Protein AF-A0A937HEU7-F1 (afdb_monomer)

Radius of gyration: 14.63 Å; Cα contacts (8 Å, |Δi|>4): 73; chains: 1; bounding box: 28×24×42 Å

Secondary structure (DSSP, 8-state):
----GGG-TT-TT---TT-EEEE--EEE-TTSSS--EEESS----SS-----GGGPEEEE--

Sequence (62 aa):
VALPASLFVHHPDLNFKALQSKANFYKCGDDTSQPHFLSWNEINSPKPDFHRPEFFGSLLFE

Foldseek 3Di:
DDDDPCVPVVCNPDDQAQDKDWAKDWDFDCPDPDTDIDIPFDDPDPDDDRPDSVRTDIDTGD

pLDDT: mean 96.95, std 1.38, range [92.69, 98.62]

Nearest PDB structures (foldseek):
  4jpq-assembly2_B  TM=9.577E-01  e=8.371E-04  Bacteroides uniformis ATCC 8492

Mean predicted aligned error: 2.61 Å

Solvent-accessible surface area (backbone atoms only — not comparable to full-atom values): 4212 Å² total; per-residue (Å²): 140,86,81,66,58,76,72,41,76,95,40,76,83,57,66,60,67,66,31,79,45,71,45,72,52,78,49,75,36,77,91,44,102,68,63,48,80,48,60,75,37,75,70,95,61,100,56,98,68,86,94,44,78,91,40,37,36,84,42,81,38,105

Structure (mmCIF, N/CA/C/O backbone):
data_AF-A0A937HEU7-F1
#
_entry.id   AF-A0A937HEU7-F1
#
loop_
_atom_site.group_PDB
_atom_site.id
_atom_site.type_symbol
_atom_site.label_atom_id
_atom_site.label_alt_id
_atom_site.label_comp_id
_atom_site.label_asym_id
_atom_site.label_entity_id
_atom_site.label_seq_id
_atom_site.pdbx_PDB_ins_code
_atom_site.Cartn_x
_atom_site.Cartn_y
_atom_site.Cartn_z
_atom_site.occupancy
_atom_site.B_iso_or_equiv
_atom_site.auth_seq_id
_atom_site.auth_comp_id
_atom_site.auth_asym_id
_atom_site.auth_atom_id
_atom_site.pdbx_PDB_model_num
ATOM 1 N N . VAL A 1 1 ? 4.792 -12.255 0.543 1.00 92.69 1 VAL A N 1
ATOM 2 C CA . VAL A 1 1 ? 3.852 -12.268 -0.606 1.00 92.69 1 VAL A CA 1
ATOM 3 C C . VAL A 1 1 ? 4.650 -11.950 -1.860 1.00 92.69 1 VAL A C 1
ATOM 5 O O . VAL A 1 1 ? 5.549 -11.127 -1.761 1.00 92.69 1 VAL A O 1
ATOM 8 N N . ALA A 1 2 ? 4.362 -12.594 -2.991 1.00 95.69 2 ALA A N 1
ATOM 9 C CA . ALA A 1 2 ? 4.925 -12.235 -4.294 1.00 95.69 2 ALA A CA 1
ATOM 10 C C . ALA A 1 2 ? 3.797 -11.695 -5.184 1.00 95.69 2 ALA A C 1
ATOM 12 O O . ALA A 1 2 ? 2.751 -12.334 -5.284 1.00 95.69 2 ALA A O 1
ATOM 13 N N . LEU A 1 3 ? 3.993 -10.520 -5.788 1.00 94.25 3 LEU A N 1
ATOM 14 C CA . LEU A 1 3 ? 2.999 -9.845 -6.628 1.00 94.25 3 LEU A CA 1
ATOM 15 C C . LEU A 1 3 ? 3.578 -9.643 -8.038 1.00 94.25 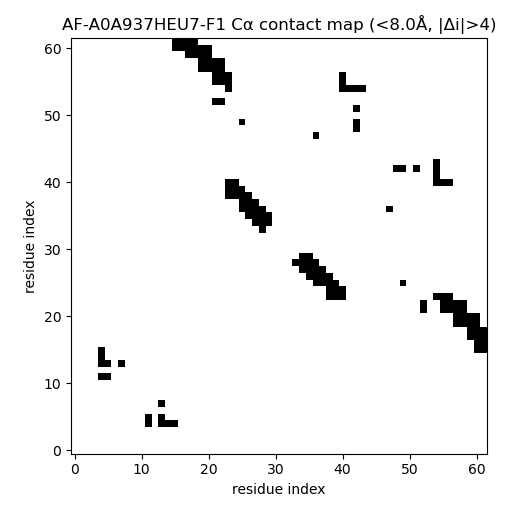3 LEU A C 1
ATOM 17 O O . LEU A 1 3 ? 4.479 -8.821 -8.202 1.00 94.25 3 LEU A O 1
ATOM 21 N N . PRO A 1 4 ? 3.105 -10.382 -9.057 1.00 95.75 4 PRO A N 1
ATOM 22 C CA . PRO A 1 4 ? 3.499 -10.149 -10.444 1.00 95.75 4 PRO A CA 1
ATOM 23 C C . PRO A 1 4 ? 3.045 -8.775 -10.958 1.00 95.75 4 PRO A C 1
ATOM 25 O O . PRO A 1 4 ? 1.942 -8.330 -10.640 1.00 95.75 4 PRO A O 1
ATOM 28 N N . ALA A 1 5 ? 3.842 -8.142 -11.827 1.00 95.88 5 ALA A N 1
ATOM 29 C CA . ALA A 1 5 ? 3.478 -6.875 -12.480 1.00 95.88 5 ALA A CA 1
ATOM 30 C C . ALA A 1 5 ? 2.163 -6.970 -13.277 1.00 95.88 5 ALA A C 1
ATOM 32 O O . ALA A 1 5 ? 1.396 -6.016 -13.342 1.00 95.88 5 ALA A O 1
ATOM 33 N N . SER A 1 6 ? 1.844 -8.156 -13.800 1.00 96.44 6 SER A N 1
ATOM 34 C CA . SER A 1 6 ? 0.607 -8.417 -14.539 1.00 96.44 6 SER A CA 1
ATOM 35 C C . SER A 1 6 ? -0.672 -8.314 -13.697 1.00 96.44 6 SER A C 1
ATOM 37 O O . SER A 1 6 ? -1.760 -8.314 -14.263 1.00 96.44 6 SER A O 1
ATOM 39 N N . LEU A 1 7 ? -0.583 -8.241 -12.360 1.00 96.94 7 LEU A N 1
ATOM 40 C CA . LEU A 1 7 ? -1.757 -8.031 -11.501 1.00 96.94 7 LEU A CA 1
ATOM 41 C C . LEU A 1 7 ? -2.317 -6.605 -11.591 1.00 96.94 7 LEU A C 1
ATOM 43 O O . LEU A 1 7 ? -3.475 -6.373 -11.244 1.00 96.94 7 LEU A O 1
ATOM 47 N N . PHE A 1 8 ? -1.519 -5.641 -12.048 1.00 96.06 8 PHE A N 1
ATOM 48 C CA . PHE A 1 8 ? -1.914 -4.239 -12.120 1.00 96.06 8 PHE A CA 1
ATOM 49 C C . PHE A 1 8 ? -2.690 -3.970 -13.420 1.00 96.06 8 PHE A C 1
ATOM 51 O O . PHE A 1 8 ? -2.165 -3.395 -14.364 1.00 96.06 8 PHE A O 1
ATOM 58 N N . VAL A 1 9 ? -3.966 -4.371 -13.471 1.00 97.50 9 VAL A N 1
ATOM 59 C CA . VAL A 1 9 ? -4.798 -4.368 -14.701 1.00 97.50 9 VAL A CA 1
ATOM 60 C C . VAL A 1 9 ? -4.988 -2.999 -15.366 1.00 97.50 9 VAL A C 1
ATOM 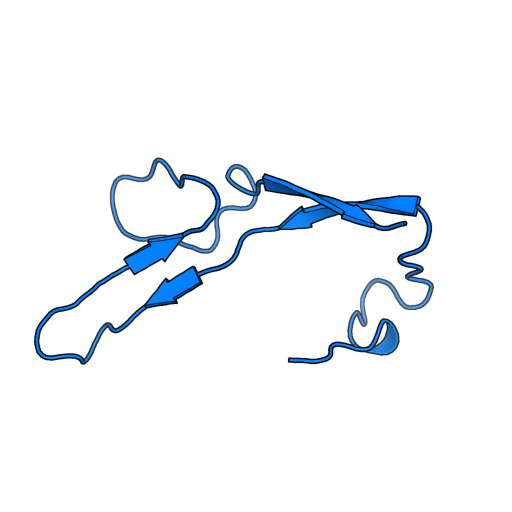62 O O . VAL A 1 9 ? -5.220 -2.926 -16.568 1.00 97.50 9 VAL A O 1
ATOM 65 N N . HIS A 1 10 ? -4.875 -1.908 -14.605 1.00 97.81 10 HIS A N 1
ATOM 66 C CA . HIS A 1 10 ? -4.943 -0.539 -15.133 1.00 97.81 10 HIS A CA 1
ATOM 67 C C . HIS A 1 10 ? -3.590 -0.021 -15.648 1.00 97.81 10 HIS A C 1
ATOM 69 O O . HIS A 1 10 ? -3.525 1.057 -16.232 1.00 97.81 10 HIS A O 1
ATOM 75 N N . HIS A 1 11 ? -2.523 -0.798 -15.451 1.00 95.88 11 HIS A N 1
ATOM 76 C CA . HIS A 1 11 ? -1.158 -0.518 -15.885 1.00 95.88 11 HIS A CA 1
ATOM 77 C C . HIS A 1 11 ? -0.548 -1.785 -16.519 1.00 95.88 11 HIS A C 1
ATOM 79 O O . HIS A 1 11 ? 0.382 -2.364 -15.959 1.00 95.88 11 HIS A O 1
ATOM 85 N N . PRO A 1 12 ? -1.067 -2.246 -17.675 1.00 94.06 12 PRO A N 1
ATOM 86 C CA . PRO A 1 12 ? -0.639 -3.504 -18.296 1.00 94.06 12 PRO A CA 1
ATOM 87 C C . PRO A 1 12 ? 0.847 -3.522 -18.688 1.00 94.06 12 PRO A C 1
ATOM 89 O O . PRO A 1 12 ? 1.462 -4.585 -18.697 1.00 94.06 12 PRO A O 1
ATOM 92 N N . ASP A 1 13 ? 1.431 -2.349 -18.940 1.00 94.88 13 ASP A N 1
ATOM 93 C CA . ASP A 1 13 ? 2.843 -2.176 -19.301 1.00 94.88 13 ASP A CA 1
ATOM 94 C C . ASP A 1 13 ? 3.735 -1.820 -18.092 1.00 94.88 13 ASP A C 1
ATOM 96 O O . ASP A 1 13 ? 4.835 -1.286 -18.256 1.00 94.88 13 ASP A O 1
ATOM 100 N N . LEU A 1 14 ? 3.265 -2.065 -16.859 1.00 95.75 14 LEU A N 1
ATOM 101 C CA . LEU A 1 14 ? 4.009 -1.743 -15.640 1.00 95.75 14 LEU A CA 1
ATOM 102 C C . LEU A 1 14 ? 5.354 -2.477 -15.598 1.00 95.75 14 LEU A C 1
ATOM 104 O O . LEU A 1 14 ? 5.427 -3.706 -15.623 1.00 95.75 14 LEU A O 1
ATOM 108 N N . ASN A 1 15 ? 6.422 -1.703 -15.432 1.00 95.12 15 ASN A N 1
ATOM 109 C CA . ASN A 1 15 ? 7.765 -2.200 -15.188 1.00 95.12 15 ASN A CA 1
ATOM 110 C C . ASN A 1 15 ? 8.297 -1.583 -13.893 1.00 95.12 15 ASN A C 1
ATOM 112 O O . ASN A 1 15 ? 8.240 -0.369 -13.711 1.00 95.12 15 ASN A O 1
ATOM 116 N N . PHE A 1 16 ? 8.805 -2.425 -12.995 1.00 95.19 16 PHE A N 1
ATOM 117 C CA . PHE A 1 16 ? 9.333 -1.980 -11.709 1.00 95.19 16 PHE A CA 1
ATOM 118 C C . PHE A 1 16 ? 10.765 -1.455 -11.788 1.00 95.19 16 PHE A C 1
ATOM 120 O O . PHE A 1 16 ? 11.185 -0.771 -10.868 1.00 95.19 16 PHE A O 1
ATOM 127 N N . LYS A 1 17 ? 11.516 -1.727 -12.858 1.00 95.69 17 LYS A N 1
ATOM 128 C CA . LYS A 1 17 ? 12.918 -1.310 -12.945 1.00 95.69 17 LYS A CA 1
ATOM 129 C C . LYS A 1 17 ? 13.058 0.209 -12.817 1.00 95.69 17 LYS A C 1
ATOM 131 O O . LYS A 1 17 ? 12.460 0.939 -13.608 1.00 95.69 17 LYS A O 1
ATOM 136 N N . ALA A 1 18 ? 13.868 0.668 -11.862 1.00 95.50 18 ALA A N 1
ATOM 137 C CA . ALA A 1 18 ? 14.077 2.088 -11.551 1.00 95.50 18 ALA A CA 1
ATOM 138 C C . ALA A 1 18 ? 12.787 2.889 -11.243 1.00 95.50 18 ALA A C 1
ATOM 140 O O . ALA A 1 18 ? 12.774 4.120 -11.348 1.00 95.50 18 ALA A O 1
ATOM 141 N N . LEU A 1 19 ? 11.681 2.219 -10.892 1.00 96.38 19 LEU A N 1
ATOM 142 C CA . LEU A 1 19 ? 10.396 2.875 -10.668 1.00 96.38 19 LEU A CA 1
ATOM 143 C C . LEU A 1 19 ? 10.378 3.583 -9.309 1.00 96.38 19 LEU A C 1
ATOM 145 O O . LEU A 1 19 ? 10.635 2.977 -8.268 1.00 96.38 19 LEU A O 1
ATOM 149 N N . GLN A 1 20 ? 9.993 4.859 -9.311 1.00 97.25 20 GLN A N 1
ATOM 150 C CA . GLN A 1 20 ? 9.607 5.573 -8.095 1.00 97.25 20 GLN A CA 1
ATOM 151 C C . GLN A 1 20 ? 8.109 5.402 -7.870 1.00 97.25 20 GLN A C 1
ATOM 153 O O . GLN A 1 20 ? 7.291 5.767 -8.713 1.00 97.25 20 GLN A O 1
ATOM 158 N N . SER A 1 21 ? 7.753 4.841 -6.724 1.00 96.69 21 SER A N 1
ATOM 159 C CA . SER A 1 21 ? 6.384 4.508 -6.349 1.00 96.69 21 SER A CA 1
ATOM 160 C C . SER A 1 21 ? 6.052 5.071 -4.968 1.00 96.69 21 SER A C 1
ATOM 162 O O . SER A 1 21 ? 6.936 5.439 -4.191 1.00 96.69 21 SER A O 1
ATOM 164 N N . LYS A 1 22 ? 4.757 5.139 -4.663 1.00 98.19 22 LYS A N 1
ATOM 165 C CA . LYS A 1 22 ? 4.240 5.478 -3.340 1.00 98.19 22 LYS A CA 1
ATOM 166 C C . LYS A 1 22 ? 3.418 4.318 -2.801 1.00 98.19 22 LYS A C 1
ATOM 168 O O . LYS A 1 22 ? 2.517 3.839 -3.487 1.00 98.19 22 LYS A O 1
ATOM 173 N N . ALA A 1 23 ? 3.704 3.891 -1.576 1.00 97.94 23 ALA A N 1
ATOM 174 C CA . ALA A 1 23 ? 2.931 2.857 -0.896 1.00 97.94 23 ALA A CA 1
ATOM 175 C C . ALA A 1 23 ? 3.014 2.985 0.630 1.00 97.94 23 ALA A C 1
ATOM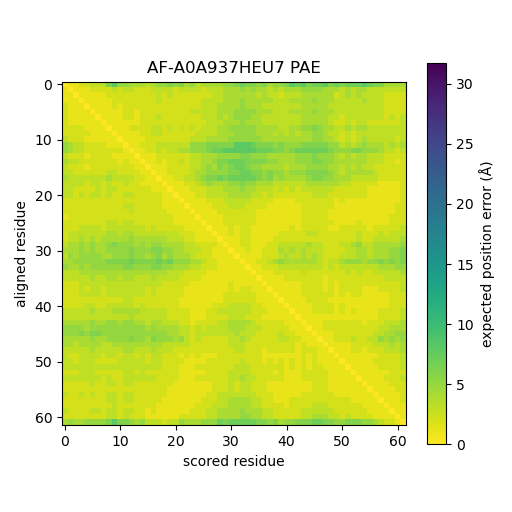 177 O O . ALA A 1 23 ? 3.757 3.799 1.177 1.00 97.94 23 ALA A O 1
ATOM 178 N N . ASN A 1 24 ? 2.265 2.135 1.324 1.00 98.50 24 ASN A N 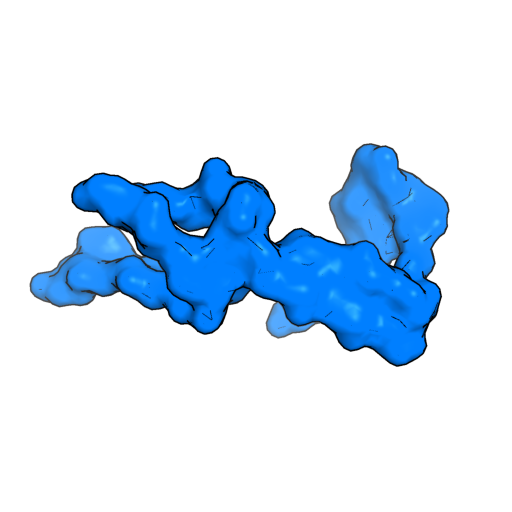1
ATOM 179 C CA . ASN A 1 24 ? 2.402 1.920 2.756 1.00 98.50 24 ASN A CA 1
ATOM 180 C C . ASN A 1 24 ? 2.133 0.434 3.071 1.00 98.50 24 ASN A C 1
ATOM 182 O O . ASN A 1 24 ? 1.626 -0.305 2.224 1.00 98.50 24 ASN A O 1
ATOM 186 N N . PHE A 1 25 ? 2.500 -0.011 4.270 1.00 98.50 25 PHE A N 1
ATOM 187 C CA . PHE A 1 25 ? 2.334 -1.389 4.733 1.00 98.50 25 PHE A CA 1
ATOM 188 C C . PHE A 1 25 ? 1.667 -1.376 6.103 1.00 98.50 25 PHE A C 1
ATOM 190 O O . PHE A 1 25 ? 2.008 -0.541 6.940 1.00 98.50 25 PHE A O 1
ATOM 197 N N . TYR A 1 26 ? 0.734 -2.299 6.337 1.00 98.25 26 TYR A N 1
ATOM 198 C CA . TYR A 1 26 ? -0.165 -2.231 7.489 1.00 98.25 26 TYR A CA 1
ATOM 199 C C . TYR A 1 26 ? -0.206 -3.528 8.291 1.00 98.25 26 TYR A C 1
ATOM 201 O O . TYR A 1 26 ? -0.004 -4.621 7.757 1.00 98.25 26 TYR A O 1
ATOM 209 N N . LYS A 1 27 ? -0.564 -3.401 9.571 1.00 97.69 27 LYS A N 1
ATOM 210 C CA . LYS A 1 27 ? -1.026 -4.503 10.419 1.00 97.69 27 LYS A CA 1
ATOM 211 C C . LYS A 1 27 ? -2.292 -4.067 11.152 1.00 97.69 27 LYS A C 1
ATOM 213 O O . LYS A 1 27 ? -2.294 -3.025 11.799 1.00 97.69 27 LYS A O 1
ATOM 218 N N . CYS A 1 28 ? -3.338 -4.886 11.093 1.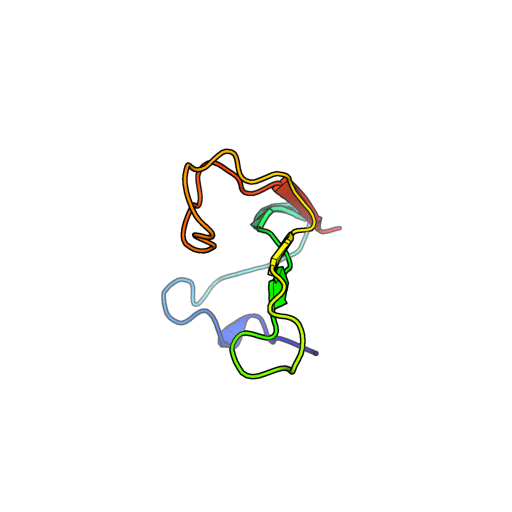00 97.81 28 CYS A N 1
ATOM 219 C CA . CYS A 1 28 ? -4.579 -4.675 11.840 1.00 97.81 28 CYS A CA 1
ATOM 220 C C . CYS A 1 28 ? -5.052 -5.944 12.555 1.00 97.81 28 CYS A C 1
ATOM 222 O O . CYS A 1 28 ? -4.503 -7.034 12.344 1.00 97.81 28 CYS A O 1
ATOM 224 N N . GLY A 1 29 ? -6.036 -5.785 13.433 1.00 97.75 29 GLY A N 1
ATOM 225 C CA . GLY A 1 29 ? -6.588 -6.852 14.258 1.00 97.75 29 GLY A CA 1
ATOM 226 C C . GLY A 1 29 ? -7.874 -6.419 14.947 1.00 97.75 29 GLY A C 1
ATOM 227 O O . GLY A 1 29 ? -7.940 -6.453 16.172 1.00 97.75 29 GLY A O 1
ATOM 228 N N . ASP A 1 30 ? -8.856 -5.992 14.160 1.00 96.88 30 ASP A N 1
ATOM 229 C CA . ASP A 1 30 ? -10.115 -5.381 14.599 1.00 96.88 30 ASP A CA 1
ATOM 230 C C . ASP A 1 30 ? -10.888 -6.283 15.576 1.00 96.88 30 ASP A C 1
ATOM 232 O O . ASP A 1 30 ? -11.318 -5.817 16.627 1.00 96.88 30 ASP A O 1
ATOM 236 N N . ASP A 1 31 ? -10.953 -7.587 15.283 1.00 97.12 31 ASP A N 1
ATOM 237 C CA . ASP A 1 31 ? -11.684 -8.592 16.076 1.00 97.12 31 ASP A CA 1
ATOM 238 C C . ASP A 1 31 ? -10.814 -9.324 17.119 1.00 97.12 31 ASP A C 1
ATOM 240 O O . ASP A 1 31 ? -11.179 -10.383 17.633 1.00 97.12 31 ASP A O 1
ATOM 244 N N . THR A 1 32 ? -9.619 -8.812 17.422 1.00 97.81 32 THR A N 1
ATOM 245 C CA . THR A 1 32 ? -8.766 -9.402 18.468 1.00 97.81 32 THR A CA 1
ATOM 246 C C . THR A 1 32 ? -9.145 -8.872 19.852 1.00 97.81 32 THR A C 1
ATOM 248 O O . THR A 1 32 ? -9.790 -7.835 19.975 1.00 97.81 32 THR A O 1
ATOM 251 N N . SER A 1 33 ? -8.718 -9.551 20.925 1.00 97.75 33 SER A N 1
ATOM 252 C CA . SER A 1 33 ? -8.985 -9.100 22.305 1.00 97.75 33 SER A CA 1
ATOM 253 C C . SER A 1 33 ? -8.466 -7.690 22.604 1.00 97.75 33 SER A C 1
ATOM 255 O O . SER A 1 33 ? -8.956 -7.048 23.528 1.00 97.75 33 SER A O 1
ATOM 257 N N . GLN A 1 34 ? -7.479 -7.226 21.833 1.00 97.31 34 GLN A N 1
ATOM 258 C CA . GLN A 1 34 ? -6.957 -5.867 21.867 1.00 97.31 34 GLN A CA 1
ATOM 259 C C . GLN A 1 34 ? -6.838 -5.331 20.433 1.00 97.31 34 GLN A C 1
ATOM 261 O O . GLN A 1 34 ? -5.831 -5.602 19.765 1.00 97.31 34 GLN A O 1
ATOM 266 N N . PRO A 1 35 ? -7.840 -4.573 19.950 1.00 97.69 35 PRO A N 1
ATOM 267 C CA . PRO A 1 35 ? -7.808 -3.975 18.623 1.00 97.69 35 PRO A CA 1
ATOM 268 C C . PRO A 1 35 ? -6.567 -3.108 18.416 1.00 97.69 35 PRO A C 1
ATOM 270 O O . PRO A 1 35 ? -6.159 -2.351 19.298 1.00 97.69 35 PRO A O 1
ATOM 273 N N . HIS A 1 36 ? -5.952 -3.219 17.242 1.00 97.44 36 HIS A N 1
ATOM 274 C CA . HIS A 1 36 ? -4.715 -2.512 16.927 1.00 97.44 36 HIS A CA 1
ATOM 275 C C . HIS A 1 36 ? -4.606 -2.206 15.437 1.00 97.44 36 HIS A C 1
ATOM 277 O O . HIS A 1 36 ? -5.061 -2.981 14.596 1.00 97.44 36 HIS A O 1
ATOM 283 N N . PHE A 1 37 ? -3.954 -1.084 15.130 1.00 97.94 37 PHE A N 1
ATOM 284 C CA . PHE A 1 37 ? -3.777 -0.553 13.781 1.00 97.94 37 PHE A CA 1
ATOM 285 C C . PHE A 1 37 ? -2.382 0.065 13.677 1.00 97.94 37 PHE A C 1
ATOM 287 O O . PHE A 1 37 ? -2.065 1.007 14.397 1.00 97.94 37 PHE A O 1
ATOM 294 N N . LEU A 1 38 ? -1.531 -0.497 12.823 1.00 98.00 38 LEU A N 1
ATOM 295 C CA . LEU A 1 38 ? -0.149 -0.065 12.631 1.00 98.00 38 LEU A CA 1
ATOM 296 C C . LEU A 1 38 ? 0.108 0.194 11.147 1.00 98.00 38 LEU A C 1
ATOM 298 O O . LEU A 1 38 ? -0.446 -0.488 10.283 1.00 98.00 38 LEU A O 1
ATOM 302 N N . SER A 1 39 ? 0.987 1.154 10.872 1.00 98.44 39 SER A N 1
ATOM 303 C CA . SER A 1 39 ? 1.453 1.498 9.528 1.00 98.44 39 SER A CA 1
ATOM 304 C C . SER A 1 39 ? 2.970 1.679 9.528 1.00 98.44 39 SER A C 1
ATOM 306 O O . SER A 1 39 ? 3.550 2.014 10.560 1.00 98.44 39 SER A O 1
ATOM 308 N N . TRP A 1 40 ? 3.613 1.415 8.389 1.00 98.62 40 TRP A N 1
ATOM 309 C CA . TRP A 1 40 ? 5.043 1.676 8.205 1.00 98.62 40 TRP A CA 1
ATOM 310 C C . TRP A 1 40 ? 5.327 3.177 8.094 1.00 98.62 40 TRP A C 1
ATOM 312 O O . TRP A 1 40 ? 6.186 3.689 8.807 1.00 98.62 40 TRP A O 1
ATOM 322 N N . ASN A 1 41 ? 4.600 3.877 7.222 1.00 98.44 41 ASN A N 1
ATOM 323 C CA . ASN A 1 41 ? 4.659 5.331 7.116 1.00 98.44 41 ASN A CA 1
ATOM 324 C C . ASN A 1 41 ? 3.494 5.953 7.896 1.00 98.44 41 ASN A C 1
ATOM 326 O O . ASN A 1 41 ? 2.363 5.482 7.767 1.00 98.44 41 ASN A O 1
ATOM 330 N N . GLU A 1 42 ? 3.761 6.992 8.690 1.00 97.81 42 GLU A N 1
ATOM 331 C CA . GLU A 1 42 ? 2.774 7.596 9.594 1.00 97.81 42 GLU A CA 1
ATOM 332 C C . GLU A 1 42 ? 1.536 8.117 8.845 1.00 97.81 42 GLU A C 1
ATOM 334 O O . GLU A 1 42 ? 1.646 8.825 7.844 1.00 97.81 42 GLU A O 1
ATOM 339 N N . ILE A 1 43 ? 0.349 7.791 9.367 1.00 98.31 43 ILE A N 1
ATOM 340 C CA . ILE A 1 43 ? -0.936 8.309 8.888 1.00 98.31 43 ILE A CA 1
ATOM 341 C C . ILE A 1 43 ? -1.501 9.250 9.946 1.00 98.31 43 ILE A C 1
ATOM 343 O O . ILE A 1 43 ? -2.005 8.808 10.979 1.00 98.31 43 ILE A O 1
ATOM 347 N N . ASN A 1 44 ? -1.477 10.550 9.661 1.00 96.81 44 ASN A N 1
ATOM 348 C CA . ASN A 1 44 ? -2.065 11.547 10.545 1.00 96.81 44 ASN A CA 1
ATOM 349 C C . ASN A 1 44 ? -3.560 11.715 10.234 1.00 96.81 44 ASN A C 1
ATOM 351 O O . ASN A 1 44 ? -3.958 12.509 9.381 1.00 96.81 44 ASN A O 1
ATOM 355 N N . SER A 1 45 ? -4.396 10.929 10.910 1.00 96.75 45 SER A N 1
ATOM 356 C CA . SER A 1 45 ? -5.850 10.956 10.734 1.00 96.75 45 SER A CA 1
ATOM 357 C C . SER A 1 45 ? -6.581 10.823 12.078 1.00 96.75 45 SER A C 1
ATOM 359 O O . SER A 1 45 ? -6.058 10.185 12.991 1.00 96.75 45 SER A O 1
ATOM 361 N N . PRO A 1 46 ? -7.795 11.395 12.236 1.00 96.38 46 PRO A N 1
ATOM 362 C CA . PRO A 1 46 ? -8.517 11.369 13.516 1.00 96.38 46 PRO A CA 1
ATOM 363 C C . PRO A 1 46 ? -8.917 9.970 14.012 1.00 96.38 46 PRO A C 1
A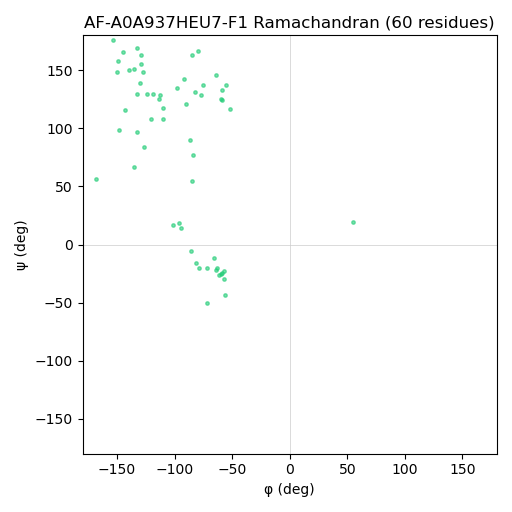TOM 365 O O . PRO A 1 46 ? -9.242 9.799 15.183 1.00 96.38 46 PRO A O 1
ATOM 368 N N . LYS A 1 47 ? -8.959 8.985 13.113 1.00 95.75 47 LYS A N 1
ATOM 369 C CA . LYS A 1 47 ? -9.328 7.589 13.373 1.00 95.75 47 LYS A CA 1
ATOM 370 C C . LYS A 1 47 ? -8.557 6.683 12.407 1.00 95.75 47 LYS A C 1
ATOM 372 O O . LYS A 1 47 ? -8.199 7.179 11.343 1.00 95.75 47 LYS A O 1
ATOM 377 N N . PRO A 1 48 ? -8.360 5.386 12.710 1.00 95.50 48 PRO A N 1
ATOM 378 C CA . PRO A 1 48 ? -7.698 4.464 11.790 1.00 95.50 48 PRO A CA 1
ATOM 379 C C . PRO A 1 48 ? -8.331 4.492 10.392 1.00 95.50 48 PRO A C 1
ATOM 381 O O . PRO A 1 48 ? -9.507 4.166 10.224 1.00 95.50 48 PRO A O 1
ATOM 384 N N . ASP A 1 49 ? -7.548 4.915 9.402 1.00 97.12 49 ASP A N 1
ATOM 385 C CA . ASP A 1 49 ? -7.959 5.034 8.005 1.00 97.12 49 ASP A CA 1
ATOM 386 C C . ASP A 1 49 ? -6.753 4.757 7.097 1.00 97.12 49 ASP A C 1
ATOM 388 O O . ASP A 1 49 ? -5.890 5.610 6.895 1.00 97.12 49 ASP A O 1
ATOM 392 N N . PHE A 1 50 ? -6.658 3.530 6.582 1.00 98.00 50 PHE A N 1
ATOM 393 C CA . PHE A 1 50 ? -5.521 3.117 5.755 1.00 98.00 50 PHE A CA 1
ATOM 394 C C . PHE A 1 50 ? -5.610 3.611 4.305 1.00 98.00 50 PHE A C 1
ATOM 396 O O . PHE A 1 50 ? -4.583 3.693 3.631 1.00 98.00 50 PHE A O 1
ATOM 403 N N . HIS A 1 51 ? -6.798 3.976 3.810 1.00 97.38 51 HIS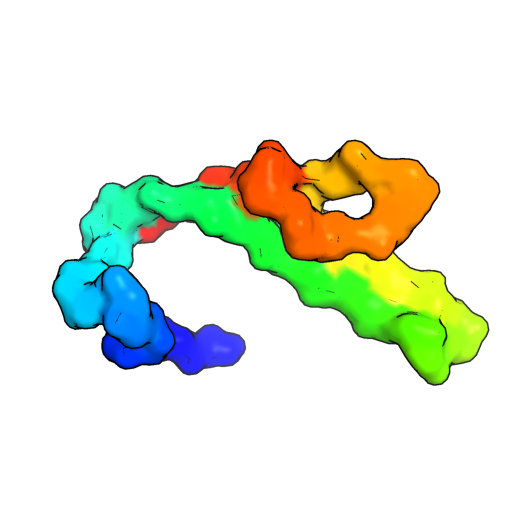 A N 1
ATOM 404 C CA . HIS A 1 51 ? -7.016 4.340 2.404 1.00 97.38 51 HIS A CA 1
ATOM 405 C C . HIS A 1 51 ? -6.698 5.817 2.139 1.00 97.38 51 HIS A C 1
ATOM 407 O O . HIS A 1 51 ? -7.525 6.567 1.622 1.00 97.38 51 HIS A O 1
ATOM 413 N N . ARG A 1 52 ? -5.480 6.238 2.498 1.00 97.62 52 ARG A N 1
ATOM 414 C CA . ARG A 1 52 ? -5.022 7.632 2.441 1.00 97.62 52 ARG A CA 1
ATOM 415 C C . ARG A 1 52 ? -3.712 7.764 1.656 1.00 97.62 52 ARG A C 1
ATOM 417 O O . ARG A 1 52 ? -2.634 7.752 2.257 1.00 97.62 52 ARG A O 1
ATOM 424 N N . PRO A 1 53 ? -3.781 7.853 0.312 1.00 97.94 53 PRO A N 1
ATOM 425 C CA . PRO A 1 53 ? -2.600 7.915 -0.553 1.00 97.94 53 PRO A CA 1
ATOM 426 C C . PRO A 1 53 ? -1.661 9.092 -0.263 1.00 97.94 53 PRO A C 1
ATOM 428 O O . PRO A 1 53 ? -0.469 9.019 -0.561 1.00 97.94 53 PRO A O 1
ATOM 431 N N . GLU A 1 54 ? -2.163 10.177 0.331 1.00 98.25 54 GLU A N 1
ATOM 432 C CA . GLU A 1 54 ? -1.355 11.326 0.744 1.00 98.25 54 GLU A CA 1
ATOM 433 C C . GLU A 1 54 ? -0.333 10.990 1.844 1.00 98.25 54 GLU A C 1
ATOM 435 O O . GLU A 1 54 ? 0.681 11.677 1.950 1.00 98.25 54 GLU A O 1
ATOM 440 N N . PHE A 1 55 ? -0.555 9.913 2.606 1.00 98.38 55 PHE A N 1
ATOM 441 C CA . PHE A 1 55 ? 0.346 9.418 3.653 1.00 98.38 55 PHE A CA 1
ATOM 442 C C . PHE A 1 55 ? 1.182 8.210 3.206 1.00 98.38 55 PHE A C 1
ATOM 444 O O . PHE A 1 55 ? 1.731 7.480 4.033 1.00 98.38 55 PHE A O 1
ATOM 451 N N . PHE A 1 56 ? 1.282 7.941 1.906 1.00 98.56 56 PH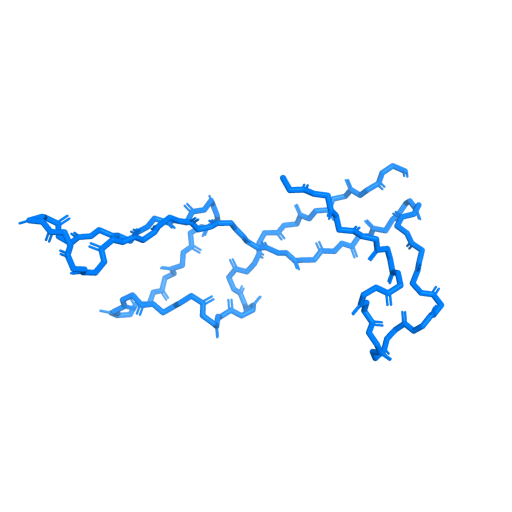E A N 1
ATOM 452 C CA . PHE A 1 56 ? 2.170 6.893 1.408 1.00 98.56 56 PHE A CA 1
ATOM 453 C C . PHE A 1 56 ? 3.636 7.339 1.452 1.00 98.56 56 PHE A C 1
ATOM 455 O O . PHE A 1 56 ? 3.971 8.461 1.069 1.00 98.56 56 PHE A O 1
ATOM 462 N N . GLY A 1 57 ? 4.509 6.428 1.885 1.00 98.56 57 GLY A N 1
ATOM 463 C CA . GLY A 1 57 ? 5.957 6.592 1.824 1.00 98.56 57 GLY A CA 1
ATOM 464 C C . GLY A 1 57 ? 6.505 6.299 0.426 1.00 98.56 57 GLY A C 1
ATOM 465 O O . GLY A 1 57 ? 5.815 5.737 -0.429 1.00 98.56 57 GLY A O 1
ATOM 466 N N . SER A 1 58 ? 7.761 6.677 0.194 1.00 98.19 58 SER A N 1
ATOM 467 C CA . SER A 1 58 ? 8.448 6.451 -1.082 1.00 98.19 58 SER A CA 1
ATOM 468 C C . SER A 1 58 ? 9.019 5.038 -1.168 1.00 98.19 58 SER A C 1
ATOM 470 O O . SER A 1 58 ? 9.743 4.605 -0.274 1.00 98.19 58 SER A O 1
ATOM 472 N N . LEU A 1 59 ? 8.753 4.352 -2.278 1.00 97.69 59 LEU A N 1
ATOM 473 C CA . LEU A 1 59 ? 9.414 3.108 -2.665 1.00 97.69 59 LEU A CA 1
ATOM 474 C C . LEU A 1 59 ? 10.241 3.352 -3.926 1.00 97.69 59 LEU A C 1
ATOM 476 O O . LEU A 1 59 ? 9.708 3.810 -4.937 1.00 97.69 59 LEU A O 1
ATOM 480 N N . LEU A 1 60 ? 11.530 3.032 -3.863 1.00 97.38 60 LEU A N 1
ATOM 481 C CA . LEU A 1 60 ? 12.430 3.059 -5.009 1.00 97.38 60 LEU A CA 1
ATOM 482 C C . LEU A 1 60 ? 12.789 1.621 -5.368 1.00 97.38 60 LEU A C 1
ATOM 484 O O . LEU A 1 60 ? 13.365 0.904 -4.552 1.00 97.38 60 LEU A O 1
ATOM 488 N N . PHE A 1 61 ? 12.417 1.212 -6.572 1.00 96.25 61 PHE A N 1
ATOM 489 C CA . PHE A 1 61 ? 12.783 -0.082 -7.129 1.00 96.25 61 PHE A CA 1
ATOM 490 C C . PHE A 1 61 ? 14.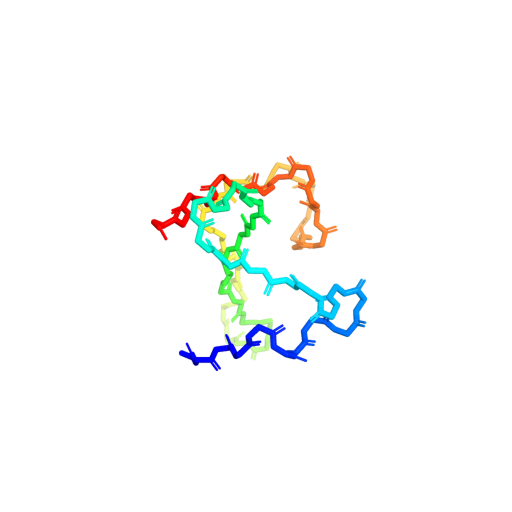079 0.058 -7.937 1.00 96.25 61 PHE A C 1
ATOM 492 O O . PHE A 1 61 ? 14.278 1.081 -8.592 1.00 96.25 61 PHE A O 1
ATOM 499 N N . GLU A 1 62 ? 14.949 -0.951 -7.875 1.00 92.81 62 GLU A N 1
ATOM 500 C CA . GLU A 1 62 ? 16.216 -1.008 -8.630 1.00 92.81 62 GLU A CA 1
ATOM 501 C C . GLU A 1 62 ? 16.010 -1.373 -10.110 1.00 92.81 62 GLU A C 1
ATOM 503 O O . GLU A 1 62 ? 15.095 -2.168 -10.426 1.00 92.81 62 GLU A O 1
#